Protein AF-A0A0D0I4Z1-F1 (afdb_monomer)

InterPro domains:
  IPR018541 FtsK gamma domain [PF09397] (26-85)
  IPR018541 FtsK gamma domain [SM00843] (23-88)
  IPR036388 Winged helix-like DNA-binding domain superfamily [G3DSA:1.10.10.10] (21-83)
  IPR036390 Winged helix DNA-binding domain superfamily [SSF46785] (23-88)
  IPR050206 FtsK/SpoIIIE/SftA cell division and DNA translocation [PTHR22683] (19-89)

Nearest PDB struct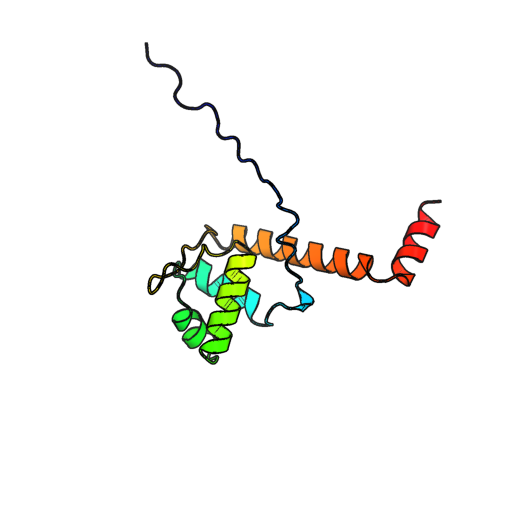ures (foldseek):
  2j5p-assembly1_A  TM=9.143E-01  e=1.350E-04  Escherichia coli
  2j5o-assembly1_A  TM=8.870E-01  e=2.039E-04  Pseudom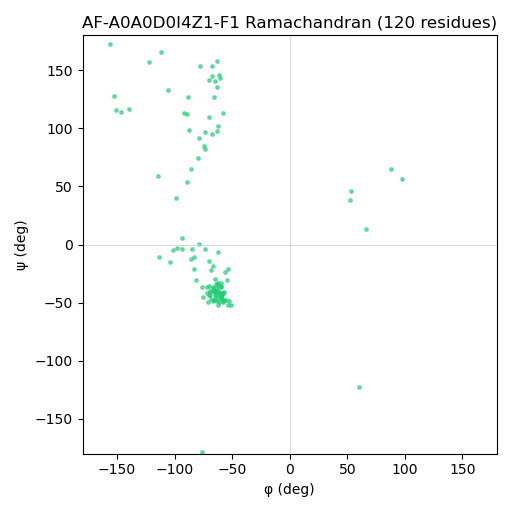onas aeruginosa
  2ve9-assembly1_B  TM=9.395E-01  e=5.557E-04  Pseudomonas aeruginosa
  1lnw-assembly4_G  TM=5.202E-01  e=5.862E-02  Pseudomonas aeruginosa
  6c28-assembly2_B  TM=5.162E-01  e=1.262E-01  Rhodopseudomonas palustris CGA009

Secondary structure (DSSP, 8-state):
----------------TT----GGGS-TTHHHHHHHHHHHT-B-HHHHHHHHT--HHHHHHHHHHHHHTTSB---BTTBPBPB---SHHHHHHHHHHHHHHHHHHHHTT-HHHHHHHHTTT-

Radius of gyration: 18.84 Å; Cα contacts (8 Å, |Δi|>4): 103; chains: 1; bounding box: 54×32×62 Å

Foldseek 3Di:
DDDDDDPDPPPPPPPPPVLLPQPVPADPCLLVLLQQCQVVQWQDLVSVCVVVVHDSVVSVVSSVSCCSLVQWDDDPDPGGTGGRQNHPVSSVVSVVVSVVSNVCVVCVVDPVSVVVVVVVVD

Mean predicted aligned error: 11.51 Å

Organism: NCBI:txid1602169

Sequence (122 aa):
MEKNQMKDMHVEMSLDSENVIDSSSLDPLFEEAARIIVTMRSGFASLIQRRLSIGYDRAVRLMDQLEKAGIVGEAQGCKPREVKIQDENCLENLLVALRRITKISNIMTNEEAYKDIKKHVE

pLDDT: mean 79.87, std 18.96, range [36.31, 98.0]

Structure (mmCIF, N/CA/C/O backbone):
data_AF-A0A0D0I4Z1-F1
#
_entry.id   AF-A0A0D0I4Z1-F1
#
loop_
_atom_site.group_PDB
_atom_site.id
_atom_site.type_symbol
_atom_site.label_atom_id
_atom_site.label_alt_id
_atom_site.label_comp_id
_atom_site.label_asym_id
_atom_site.label_entity_id
_atom_site.label_seq_id
_atom_site.pdbx_PDB_ins_code
_atom_site.Cartn_x
_atom_site.Cartn_y
_atom_site.Cartn_z
_atom_site.occupancy
_atom_site.B_iso_or_equiv
_atom_site.auth_seq_id
_atom_site.auth_comp_id
_atom_site.auth_asym_id
_atom_site.auth_atom_id
_atom_site.pdbx_PDB_model_num
ATOM 1 N N . MET A 1 1 ? -13.081 21.796 41.449 1.00 46.81 1 MET A N 1
ATOM 2 C CA . MET A 1 1 ? -14.254 21.339 40.675 1.00 46.81 1 MET A CA 1
ATOM 3 C C . MET A 1 1 ? -13.781 21.109 39.260 1.00 46.81 1 MET A C 1
ATOM 5 O O . MET A 1 1 ? -13.652 22.035 38.477 1.00 46.81 1 MET A O 1
ATOM 9 N N . GLU A 1 2 ? -13.389 19.873 39.021 1.00 57.34 2 GLU A N 1
ATOM 10 C CA . GLU A 1 2 ? -12.850 19.340 37.781 1.00 57.34 2 GLU A CA 1
ATOM 11 C C . GLU A 1 2 ? -14.030 18.854 36.942 1.00 57.34 2 GLU A C 1
ATOM 13 O O . GLU A 1 2 ? -14.697 17.923 37.384 1.00 57.34 2 GLU A O 1
ATOM 18 N N . LYS A 1 3 ? -14.334 19.495 35.801 1.00 48.88 3 LYS A N 1
ATOM 19 C CA . LYS A 1 3 ? -15.155 18.909 34.725 1.00 48.88 3 LYS A CA 1
ATOM 20 C C . LYS A 1 3 ? -14.806 19.509 33.357 1.00 48.88 3 LYS A C 1
ATOM 22 O O . LYS A 1 3 ? -14.907 20.717 33.165 1.00 48.88 3 LYS A O 1
ATOM 27 N N . ASN A 1 4 ? -14.534 18.591 32.428 1.00 43.47 4 ASN A N 1
ATOM 28 C CA . ASN A 1 4 ? -14.604 18.678 30.966 1.00 43.47 4 ASN A CA 1
ATOM 29 C C . ASN A 1 4 ? -13.390 19.176 30.167 1.00 43.47 4 ASN A C 1
ATOM 31 O O . ASN A 1 4 ? -13.466 20.124 29.392 1.00 43.47 4 ASN A O 1
ATOM 35 N N . GLN A 1 5 ? -12.321 18.379 30.233 1.00 55.09 5 GLN A N 1
ATOM 36 C CA . GLN A 1 5 ? -11.728 17.808 29.015 1.00 55.09 5 GLN A CA 1
ATOM 37 C C . GLN A 1 5 ? -12.767 16.906 28.310 1.00 55.09 5 GLN A C 1
ATOM 39 O O . GLN A 1 5 ? -13.528 16.237 29.002 1.00 55.09 5 GLN A O 1
ATOM 44 N N . MET A 1 6 ? -12.751 16.853 26.969 1.00 49.44 6 MET A N 1
ATOM 45 C CA . MET A 1 6 ? -13.575 16.001 26.071 1.00 49.44 6 MET A CA 1
ATOM 46 C C . MET A 1 6 ? -14.844 16.633 25.449 1.00 49.44 6 MET A C 1
ATOM 48 O O . MET A 1 6 ? -15.948 16.106 25.545 1.00 49.44 6 MET A O 1
ATOM 52 N N . LYS A 1 7 ? -14.663 17.743 24.736 1.00 48.22 7 LYS A N 1
ATOM 53 C CA . LYS A 1 7 ? -15.442 18.191 23.562 1.00 48.22 7 LYS A CA 1
ATOM 54 C C . LYS A 1 7 ? -14.362 18.754 22.631 1.00 48.22 7 LYS A C 1
ATOM 56 O O . LYS A 1 7 ? -13.589 19.579 23.091 1.00 48.22 7 LYS A O 1
ATOM 61 N N . ASP A 1 8 ? -14.068 18.256 21.441 1.00 39.66 8 ASP A N 1
ATOM 62 C CA . ASP A 1 8 ? -14.908 17.655 20.425 1.00 39.66 8 ASP A CA 1
ATOM 63 C C . ASP A 1 8 ? -14.062 16.640 19.648 1.00 39.66 8 ASP A C 1
ATOM 65 O O . ASP A 1 8 ? -13.093 16.998 18.983 1.00 39.66 8 ASP A O 1
ATOM 69 N N . MET A 1 9 ? -14.413 15.357 19.723 1.00 39.31 9 MET A N 1
ATOM 70 C CA . MET A 1 9 ? -13.886 14.361 18.790 1.00 39.31 9 MET A CA 1
ATOM 71 C C . MET A 1 9 ? -14.782 14.382 17.546 1.00 39.31 9 MET A C 1
ATOM 73 O O . MET A 1 9 ? -15.532 13.447 17.280 1.00 39.31 9 MET A O 1
ATOM 77 N N . HIS A 1 10 ? -14.778 15.512 16.836 1.00 39.41 10 HIS A N 1
ATOM 78 C CA . HIS A 1 10 ? -15.397 15.615 15.521 1.00 39.41 10 HIS A CA 1
ATOM 79 C C . HIS A 1 10 ? -14.414 14.979 14.537 1.00 39.41 10 HIS A C 1
ATOM 81 O O . HIS A 1 10 ? -13.479 15.619 14.065 1.00 39.41 10 HIS A O 1
ATOM 87 N N . VAL A 1 11 ? -14.566 13.677 14.294 1.00 41.44 11 VAL A N 1
ATOM 88 C CA . VAL A 1 11 ? -13.918 13.039 13.148 1.00 41.44 11 VAL A CA 1
ATOM 89 C C . VAL A 1 11 ? -14.715 13.493 11.931 1.00 41.44 11 VAL A C 1
ATOM 91 O O . VAL A 1 11 ? -15.676 12.840 11.529 1.00 41.44 11 VAL A O 1
ATOM 94 N N . GLU A 1 12 ? -14.376 14.667 11.396 1.00 36.31 12 GLU A N 1
ATOM 95 C CA . GLU A 1 12 ? -14.763 15.016 10.034 1.00 36.31 12 GLU A CA 1
ATOM 96 C C . GLU A 1 12 ? -14.079 14.006 9.119 1.00 36.31 12 GLU A C 1
ATOM 98 O O . GLU A 1 12 ? -12.895 14.098 8.810 1.00 36.31 12 GLU A O 1
ATOM 103 N N . MET A 1 13 ? -14.825 12.977 8.728 1.00 45.09 13 MET A N 1
ATOM 104 C CA . MET A 1 13 ? -14.456 12.166 7.583 1.00 45.09 13 MET A CA 1
ATOM 105 C C . MET A 1 13 ? -14.893 12.942 6.343 1.00 45.09 13 MET A C 1
ATOM 107 O O . MET A 1 13 ? -15.916 12.640 5.728 1.00 45.09 13 MET A O 1
ATOM 111 N N . SER A 1 14 ? -14.144 13.998 6.026 1.00 41.28 14 SER A N 1
ATOM 112 C CA . SER A 1 14 ? -14.161 14.631 4.716 1.00 41.28 14 SER A CA 1
ATOM 113 C C . SER A 1 14 ? -13.690 13.584 3.710 1.00 41.28 14 SER A C 1
ATOM 115 O O . SER A 1 14 ? -12.517 13.231 3.620 1.00 41.28 14 SER A O 1
ATOM 117 N N . LEU A 1 15 ? -14.648 13.004 2.989 1.00 43.84 15 LEU A N 1
ATOM 118 C CA . LEU A 1 15 ? -14.366 12.227 1.791 1.00 43.84 15 LEU A CA 1
ATOM 119 C C . LEU A 1 15 ? -13.999 13.228 0.696 1.00 43.84 15 LEU A C 1
ATOM 121 O O . LEU A 1 15 ? -14.848 13.636 -0.095 1.00 43.84 15 LEU A O 1
ATOM 125 N N . ASP A 1 16 ? -12.741 13.665 0.703 1.00 47.66 16 ASP A N 1
ATOM 126 C CA . ASP A 1 16 ? -12.190 14.515 -0.343 1.00 47.66 16 ASP A CA 1
ATOM 127 C C . ASP A 1 16 ? -12.329 13.783 -1.682 1.00 47.66 16 ASP A C 1
ATOM 129 O O . ASP A 1 16 ? -11.723 12.735 -1.924 1.00 47.66 16 ASP A O 1
ATOM 133 N N . SER A 1 17 ? -13.172 14.338 -2.554 1.00 50.78 17 SER A N 1
ATOM 134 C CA . SER A 1 17 ? -13.559 13.757 -3.844 1.00 50.78 17 SER A CA 1
ATOM 135 C C . SER A 1 17 ? -12.377 13.591 -4.821 1.00 50.78 17 SER A C 1
ATOM 137 O O . SER A 1 17 ? -12.530 12.966 -5.865 1.00 50.78 17 SER A O 1
ATOM 139 N N . GLU A 1 18 ? -11.185 14.092 -4.479 1.00 49.34 18 GLU A N 1
ATOM 140 C CA . GLU A 1 18 ? -9.969 13.990 -5.296 1.00 49.34 18 GLU A CA 1
ATOM 141 C C . GLU A 1 18 ? -9.162 12.693 -5.091 1.00 49.34 18 GLU A C 1
ATOM 143 O O . GLU A 1 18 ? -8.319 12.372 -5.925 1.00 49.34 18 GLU A O 1
ATOM 148 N N . ASN A 1 19 ? -9.439 11.890 -4.055 1.00 52.75 19 ASN A N 1
ATOM 149 C CA . ASN A 1 19 ? -8.758 10.603 -3.829 1.00 52.75 19 ASN A CA 1
ATOM 150 C C . ASN A 1 19 ? -9.577 9.399 -4.323 1.00 52.75 19 ASN A C 1
ATOM 152 O O . ASN A 1 19 ? -9.624 8.345 -3.684 1.00 52.75 19 ASN A O 1
ATOM 156 N N . VAL A 1 20 ? -10.238 9.525 -5.478 1.00 55.56 20 VAL A N 1
ATOM 157 C CA . VAL A 1 20 ? -10.833 8.358 -6.142 1.00 55.56 20 VAL A CA 1
ATOM 158 C C . VAL A 1 20 ? -9.701 7.542 -6.753 1.00 55.56 20 VAL A C 1
ATOM 160 O O . VAL A 1 20 ? -9.192 7.832 -7.834 1.00 55.56 20 VAL A O 1
ATOM 163 N N . ILE A 1 21 ? -9.274 6.515 -6.028 1.00 63.38 21 ILE A N 1
ATOM 164 C CA . ILE A 1 21 ? -8.288 5.559 -6.519 1.00 63.38 21 ILE A CA 1
ATOM 165 C C . ILE A 1 21 ? -8.961 4.744 -7.605 1.00 63.38 21 ILE A C 1
ATOM 167 O O . ILE A 1 21 ? -9.820 3.902 -7.330 1.00 63.38 21 ILE A O 1
ATOM 171 N N . ASP A 1 22 ? -8.544 4.975 -8.843 1.00 65.81 22 ASP A N 1
ATOM 172 C CA . ASP A 1 22 ? -8.894 4.081 -9.925 1.00 65.81 22 ASP A CA 1
ATOM 173 C C . ASP A 1 22 ? -8.189 2.743 -9.702 1.00 65.81 22 ASP A C 1
ATOM 175 O O . ASP A 1 22 ? -7.028 2.527 -10.050 1.00 65.81 22 ASP A O 1
ATOM 179 N N . SER A 1 23 ? -8.920 1.827 -9.091 1.00 63.44 23 SER A N 1
ATOM 180 C CA . SER A 1 23 ? -8.520 0.438 -8.888 1.00 63.44 23 SER A CA 1
ATOM 181 C C . SER A 1 23 ? -8.088 -0.314 -10.151 1.00 63.44 23 SER A C 1
ATOM 183 O O . SER A 1 23 ? -7.375 -1.304 -10.021 1.00 63.44 23 SER A O 1
ATOM 185 N N . SER A 1 24 ? -8.478 0.130 -11.356 1.00 64.31 24 SER A N 1
ATOM 186 C CA . SER A 1 24 ? -7.987 -0.469 -12.604 1.00 64.31 24 SER A CA 1
ATOM 187 C C . SER A 1 24 ? -6.494 -0.188 -12.822 1.00 64.31 24 SER A C 1
ATOM 189 O O . SER A 1 24 ? -5.808 -0.951 -13.500 1.00 64.31 24 SER A O 1
ATOM 191 N N . SER A 1 25 ? -5.973 0.861 -12.177 1.00 79.25 25 SER A N 1
ATOM 192 C CA . SER A 1 25 ? -4.562 1.256 -12.199 1.00 79.25 25 SER A CA 1
ATOM 193 C C . SER A 1 25 ? -3.733 0.681 -11.043 1.00 79.25 25 SER A C 1
ATOM 195 O O . SER A 1 25 ? -2.518 0.899 -10.986 1.00 79.25 25 SER A O 1
ATOM 197 N N . LEU A 1 26 ? -4.364 -0.039 -10.106 1.00 88.62 26 LEU A N 1
ATOM 198 C CA . LEU A 1 26 ? -3.654 -0.630 -8.976 1.00 88.62 26 LEU A CA 1
ATOM 199 C C . LEU A 1 26 ? -2.771 -1.787 -9.431 1.00 88.62 26 LEU A C 1
ATOM 201 O O . LEU A 1 26 ? -3.127 -2.585 -10.298 1.00 88.62 26 LEU A O 1
ATOM 205 N N . ASP A 1 27 ? -1.591 -1.879 -8.825 1.00 94.31 27 ASP A N 1
ATOM 206 C CA . ASP A 1 27 ? -0.693 -2.994 -9.082 1.00 94.31 27 ASP A CA 1
ATOM 207 C C . ASP A 1 27 ? -1.347 -4.304 -8.590 1.00 94.31 27 ASP A C 1
ATOM 209 O O . ASP A 1 27 ? -1.946 -4.318 -7.513 1.00 94.31 27 ASP A O 1
ATOM 213 N N . PRO A 1 28 ? -1.213 -5.434 -9.310 1.00 93.94 28 PRO A N 1
ATOM 214 C CA . PRO A 1 28 ? -1.777 -6.716 -8.878 1.00 93.94 28 PRO A CA 1
ATOM 215 C C . PRO A 1 28 ? -1.329 -7.175 -7.483 1.00 93.94 28 PRO A C 1
ATOM 217 O O . PRO A 1 28 ? -2.014 -7.965 -6.840 1.00 93.94 28 PRO A O 1
ATOM 220 N N . LEU A 1 29 ? -0.171 -6.701 -7.014 1.00 96.56 29 LEU A N 1
ATOM 221 C CA . LEU A 1 29 ? 0.370 -7.008 -5.692 1.00 96.56 29 LEU A CA 1
ATOM 222 C C . LEU A 1 29 ? -0.012 -5.977 -4.623 1.00 96.56 29 LEU A C 1
ATOM 224 O O . LEU A 1 29 ? 0.476 -6.069 -3.498 1.00 96.56 29 LEU A O 1
ATOM 228 N N . PHE A 1 30 ? -0.860 -5.002 -4.949 1.00 95.94 30 PHE A N 1
ATOM 229 C CA . PHE A 1 30 ? -1.257 -3.920 -4.052 1.00 95.94 30 PHE A CA 1
ATOM 230 C C . PHE A 1 30 ? -1.791 -4.431 -2.712 1.00 95.94 30 PHE A C 1
ATOM 232 O O . PHE A 1 30 ? -1.301 -4.030 -1.657 1.00 95.94 30 PHE A O 1
ATOM 239 N N . GLU A 1 31 ? -2.756 -5.352 -2.742 1.00 95.50 31 GLU A N 1
ATOM 240 C CA . GLU A 1 31 ? -3.362 -5.873 -1.514 1.00 95.50 31 GLU A CA 1
ATOM 241 C C . GLU A 1 31 ? -2.353 -6.645 -0.663 1.00 95.50 31 GLU A C 1
ATOM 243 O O . GLU A 1 31 ? -2.336 -6.520 0.560 1.00 95.50 31 GLU A O 1
ATOM 248 N N . GLU A 1 32 ? -1.482 -7.419 -1.306 1.00 96.94 32 GLU A N 1
ATOM 249 C CA . GLU A 1 32 ? -0.469 -8.196 -0.600 1.00 96.94 32 GLU A CA 1
ATOM 250 C C . GLU A 1 32 ? 0.599 -7.288 0.018 1.00 96.94 32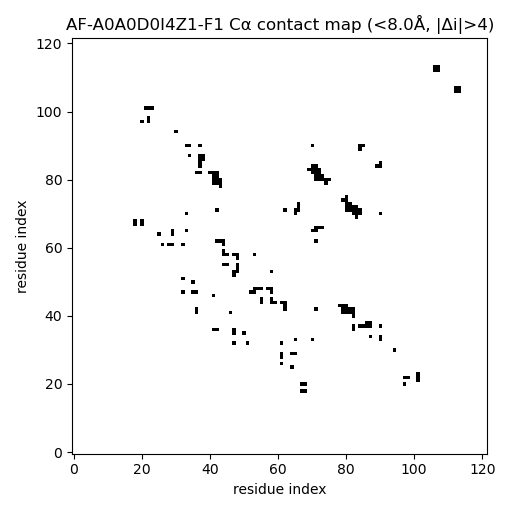 GLU A C 1
ATOM 252 O O . GLU A 1 32 ? 0.992 -7.467 1.171 1.00 96.94 32 GLU A O 1
ATOM 257 N N . ALA A 1 33 ? 1.014 -6.247 -0.708 1.00 97.19 33 ALA A N 1
ATOM 258 C CA . ALA A 1 33 ? 1.884 -5.209 -0.177 1.00 97.19 33 ALA A CA 1
ATOM 259 C C . ALA A 1 33 ? 1.239 -4.508 1.028 1.00 97.19 33 ALA A C 1
ATOM 261 O O . ALA A 1 33 ? 1.908 -4.322 2.044 1.00 97.19 33 ALA A O 1
ATOM 262 N N . ALA A 1 34 ? -0.054 -4.177 0.953 1.00 96.62 34 ALA A N 1
ATOM 263 C CA . ALA A 1 34 ? -0.786 -3.575 2.062 1.00 96.62 34 ALA A CA 1
ATOM 264 C C .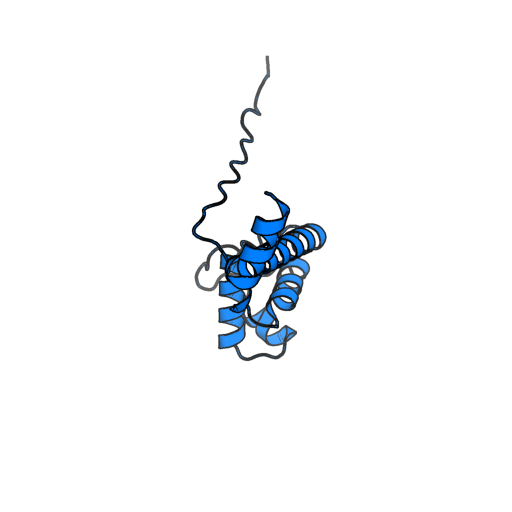 ALA A 1 34 ? -0.759 -4.464 3.312 1.00 96.62 34 ALA A C 1
ATOM 266 O O . ALA A 1 34 ? -0.404 -3.986 4.390 1.00 96.62 34 ALA A O 1
ATOM 267 N N . ARG A 1 35 ? -1.056 -5.763 3.161 1.00 96.88 35 ARG A N 1
ATOM 268 C CA . ARG A 1 35 ? -1.000 -6.732 4.269 1.00 96.88 35 ARG A CA 1
ATOM 269 C C . ARG A 1 35 ? 0.388 -6.771 4.894 1.00 96.88 35 ARG A C 1
ATOM 271 O O . ARG A 1 35 ? 0.514 -6.595 6.099 1.00 96.88 35 ARG A O 1
ATOM 278 N N . ILE A 1 36 ? 1.439 -6.894 4.081 1.00 96.88 36 ILE A N 1
ATOM 279 C CA . ILE A 1 36 ? 2.825 -6.905 4.571 1.00 96.88 36 ILE A CA 1
ATOM 280 C C . ILE A 1 36 ? 3.130 -5.655 5.400 1.00 96.88 36 ILE A C 1
ATOM 282 O O . ILE A 1 36 ? 3.692 -5.775 6.487 1.00 96.88 36 ILE A O 1
ATOM 286 N N . ILE A 1 37 ? 2.775 -4.465 4.911 1.00 96.88 37 ILE A N 1
ATOM 287 C CA . ILE A 1 37 ? 3.058 -3.199 5.598 1.00 96.88 37 ILE A CA 1
ATOM 288 C C . ILE A 1 37 ? 2.310 -3.101 6.934 1.00 96.88 37 ILE A C 1
ATOM 290 O O . ILE A 1 37 ? 2.912 -2.707 7.937 1.00 96.88 37 ILE A O 1
ATOM 294 N N . VAL A 1 38 ? 1.033 -3.493 6.965 1.00 96.19 38 VAL A N 1
ATOM 295 C CA . VAL A 1 38 ? 0.195 -3.452 8.173 1.00 96.19 38 VAL A CA 1
ATOM 296 C C . VAL A 1 38 ? 0.658 -4.473 9.209 1.00 96.19 38 VAL A C 1
ATOM 298 O O . VAL A 1 38 ? 0.870 -4.112 10.369 1.00 96.19 38 VAL A O 1
ATOM 301 N N . THR A 1 39 ? 0.911 -5.719 8.804 1.00 95.38 39 THR A N 1
ATOM 302 C CA . THR A 1 39 ? 1.381 -6.777 9.710 1.00 95.38 39 THR A CA 1
ATOM 303 C C . THR A 1 39 ? 2.781 -6.466 10.253 1.00 95.38 39 THR A C 1
ATOM 305 O O . THR A 1 39 ? 3.046 -6.653 11.439 1.00 95.38 39 THR A O 1
ATOM 308 N N . MET A 1 40 ? 3.686 -5.941 9.419 1.00 94.31 40 MET A N 1
ATOM 309 C CA . MET A 1 40 ? 5.069 -5.634 9.817 1.00 94.31 40 MET A CA 1
ATOM 310 C C . MET A 1 40 ? 5.240 -4.280 10.517 1.00 94.31 40 MET A C 1
ATOM 312 O O . MET A 1 40 ? 6.328 -4.010 11.028 1.00 94.31 40 MET A O 1
ATOM 316 N N . ARG A 1 41 ? 4.216 -3.414 10.509 1.00 93.88 41 ARG A N 1
ATOM 317 C CA . ARG A 1 41 ? 4.251 -2.047 11.069 1.00 93.88 41 ARG A CA 1
ATOM 318 C C . ARG A 1 41 ? 5.417 -1.202 10.557 1.00 93.88 41 ARG A C 1
ATOM 320 O O . ARG A 1 41 ? 6.032 -0.447 11.308 1.00 93.88 41 ARG A O 1
ATOM 327 N N . SER A 1 42 ? 5.758 -1.343 9.279 1.00 92.81 42 SER A N 1
ATOM 328 C CA . SER A 1 42 ? 6.953 -0.703 8.731 1.00 92.81 42 SER A CA 1
ATOM 329 C C . SER A 1 42 ? 6.772 -0.280 7.281 1.00 92.81 42 SER A C 1
ATOM 331 O O . SER A 1 42 ? 6.651 -1.116 6.392 1.00 92.81 42 SER A O 1
ATOM 333 N N . GLY A 1 43 ? 6.792 1.032 7.039 1.00 91.75 43 GLY A N 1
ATOM 334 C CA . GLY A 1 43 ? 6.561 1.638 5.733 1.00 91.75 43 GLY A CA 1
ATOM 335 C C . GLY A 1 43 ? 7.809 1.818 4.864 1.00 91.75 43 GLY A C 1
ATOM 336 O O . GLY A 1 43 ? 8.081 2.938 4.437 1.00 91.75 43 GLY A O 1
ATOM 337 N N . PHE A 1 44 ? 8.592 0.765 4.612 1.00 95.31 44 PHE A N 1
ATOM 338 C CA . PHE A 1 44 ? 9.748 0.843 3.701 1.00 95.31 44 PHE A CA 1
ATOM 339 C C . PHE A 1 44 ? 9.472 0.164 2.355 1.00 95.31 44 PHE A C 1
ATOM 341 O O . PHE A 1 44 ? 9.101 -1.008 2.314 1.00 95.31 44 PHE A O 1
ATOM 348 N N . ALA A 1 45 ? 9.799 0.827 1.242 1.00 95.12 45 ALA A N 1
ATOM 349 C CA . ALA A 1 45 ? 9.727 0.207 -0.087 1.00 95.12 45 ALA A CA 1
ATOM 350 C C . ALA A 1 45 ? 10.635 -1.039 -0.199 1.00 95.12 45 ALA A C 1
ATOM 352 O O . ALA A 1 45 ? 10.249 -2.056 -0.771 1.00 95.12 45 ALA A O 1
ATOM 353 N N . SER A 1 46 ? 11.814 -1.025 0.433 1.00 95.94 46 SER A N 1
ATOM 354 C CA . SER A 1 46 ? 12.728 -2.180 0.465 1.00 95.94 46 SER A CA 1
ATOM 355 C C . SER A 1 46 ? 12.183 -3.384 1.251 1.00 95.94 46 SER A C 1
ATOM 357 O O . SER A 1 46 ? 12.665 -4.508 1.079 1.00 95.94 46 SER A O 1
ATOM 359 N N . LEU A 1 47 ? 11.184 -3.192 2.123 1.00 96.06 47 LEU A N 1
ATOM 360 C CA . LEU A 1 47 ? 10.468 -4.299 2.760 1.00 96.06 47 LEU A CA 1
ATOM 361 C C . LEU A 1 47 ? 9.583 -5.013 1.735 1.00 96.06 47 LEU A C 1
ATOM 363 O O . LEU A 1 47 ? 9.689 -6.231 1.598 1.00 96.06 47 LEU A O 1
ATOM 367 N N . ILE A 1 48 ? 8.785 -4.253 0.980 1.00 97.44 48 ILE A N 1
ATOM 368 C CA . ILE A 1 48 ? 7.927 -4.767 -0.098 1.00 97.44 48 ILE A CA 1
ATOM 369 C C . ILE A 1 48 ? 8.784 -5.478 -1.149 1.00 97.44 48 ILE A C 1
ATOM 371 O O . ILE A 1 48 ? 8.496 -6.618 -1.506 1.00 97.44 48 ILE A O 1
ATOM 375 N N . GLN A 1 49 ? 9.884 -4.848 -1.576 1.00 97.81 49 GLN A N 1
ATOM 376 C CA . GLN A 1 49 ? 10.825 -5.406 -2.549 1.00 97.81 49 GLN A CA 1
ATOM 377 C C . GLN A 1 49 ? 11.270 -6.825 -2.169 1.00 97.81 49 GLN A C 1
ATOM 379 O O . GLN A 1 49 ? 11.169 -7.748 -2.974 1.00 97.81 49 GLN A O 1
ATOM 384 N N . ARG A 1 50 ? 11.741 -7.002 -0.927 1.00 97.62 50 ARG A N 1
ATOM 385 C CA . ARG A 1 50 ? 12.259 -8.285 -0.432 1.00 97.62 50 ARG A CA 1
ATOM 386 C C . ARG A 1 50 ? 11.157 -9.314 -0.213 1.00 97.62 50 ARG A C 1
ATOM 388 O O . ARG A 1 50 ? 11.349 -10.476 -0.542 1.00 97.62 50 ARG A O 1
ATOM 395 N N . ARG A 1 51 ? 10.018 -8.906 0.351 1.00 97.38 51 ARG A N 1
ATOM 396 C CA . ARG A 1 51 ? 8.918 -9.827 0.676 1.00 97.38 51 ARG A CA 1
ATOM 397 C C . ARG A 1 51 ? 8.189 -10.333 -0.563 1.00 97.38 51 ARG A C 1
ATOM 399 O O . ARG A 1 51 ? 7.823 -11.499 -0.597 1.00 97.38 51 ARG A O 1
ATOM 406 N N . LEU A 1 52 ? 8.028 -9.483 -1.573 1.00 97.00 52 LEU A N 1
ATOM 407 C CA . LEU A 1 52 ? 7.333 -9.829 -2.813 1.00 97.00 52 LEU A CA 1
ATOM 408 C C . LEU A 1 52 ? 8.275 -10.234 -3.947 1.00 97.00 52 LEU A C 1
ATOM 410 O O . LEU A 1 52 ? 7.804 -10.609 -5.016 1.00 97.00 52 LEU A O 1
ATOM 414 N N . SER A 1 53 ? 9.592 -10.170 -3.727 1.00 97.50 53 SER A N 1
ATOM 415 C CA . SER A 1 53 ? 10.608 -10.498 -4.735 1.00 97.50 53 SER A CA 1
ATOM 416 C C . SER A 1 53 ? 10.404 -9.729 -6.049 1.00 97.50 53 SER A C 1
ATOM 418 O O . SER A 1 53 ? 10.460 -10.285 -7.144 1.00 97.50 53 SER A O 1
ATOM 420 N N . ILE A 1 54 ? 10.159 -8.421 -5.929 1.00 97.75 54 ILE A N 1
ATOM 421 C CA . ILE A 1 54 ? 9.955 -7.495 -7.053 1.00 97.75 54 ILE A CA 1
ATOM 422 C C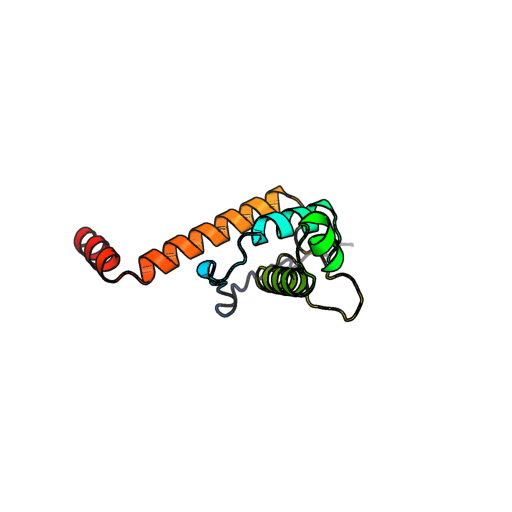 . ILE A 1 54 ? 11.108 -6.492 -7.170 1.00 97.75 54 ILE A C 1
ATOM 424 O O . ILE A 1 54 ? 11.901 -6.327 -6.248 1.00 97.75 54 ILE A O 1
ATOM 428 N N . GLY A 1 55 ? 11.197 -5.789 -8.301 1.00 98.00 55 GLY A N 1
ATOM 429 C CA . GLY A 1 55 ? 12.144 -4.682 -8.479 1.00 98.00 55 GLY A CA 1
ATOM 430 C C . GLY A 1 55 ? 11.820 -3.468 -7.596 1.00 98.00 55 GLY A C 1
ATOM 431 O O . GLY A 1 55 ? 10.659 -3.236 -7.249 1.00 98.00 55 GLY A O 1
ATOM 432 N N . TYR A 1 56 ? 12.843 -2.672 -7.261 1.00 97.00 56 TYR A N 1
ATOM 433 C CA . TYR A 1 56 ? 12.711 -1.517 -6.361 1.00 97.00 56 TYR A CA 1
ATOM 434 C C . TYR A 1 56 ? 11.713 -0.470 -6.878 1.00 97.00 56 TYR A C 1
ATOM 436 O O . TYR A 1 56 ? 10.827 -0.067 -6.132 1.00 97.00 56 TYR A O 1
ATOM 444 N N . ASP A 1 57 ? 11.761 -0.116 -8.165 1.00 97.12 57 ASP A N 1
ATOM 445 C CA . ASP A 1 57 ? 10.843 0.876 -8.748 1.00 97.12 57 ASP A CA 1
ATOM 446 C C . ASP A 1 57 ? 9.373 0.461 -8.622 1.00 97.12 57 ASP A C 1
ATOM 448 O O . ASP A 1 57 ? 8.494 1.289 -8.391 1.00 97.12 57 ASP A O 1
ATOM 452 N N . ARG A 1 58 ? 9.090 -0.843 -8.745 1.00 97.44 58 ARG A N 1
ATOM 453 C CA . ARG A 1 58 ? 7.738 -1.376 -8.545 1.00 97.44 58 ARG A CA 1
ATOM 454 C C . ARG A 1 58 ? 7.325 -1.291 -7.078 1.00 97.44 58 ARG A C 1
ATOM 456 O O . ARG A 1 58 ? 6.187 -0.937 -6.797 1.00 97.44 58 ARG A O 1
ATOM 463 N N . ALA A 1 59 ? 8.242 -1.572 -6.154 1.00 97.44 59 ALA A N 1
ATOM 464 C CA . ALA A 1 59 ? 7.992 -1.424 -4.724 1.00 97.44 59 ALA A CA 1
ATOM 465 C C . ALA A 1 59 ? 7.732 0.040 -4.322 1.00 97.44 59 ALA A C 1
ATOM 467 O O . ALA A 1 59 ? 6.864 0.289 -3.490 1.00 97.44 59 ALA A O 1
ATOM 468 N N . VAL A 1 60 ? 8.429 1.003 -4.935 1.00 95.88 60 VAL A N 1
ATOM 469 C CA . VAL A 1 60 ? 8.164 2.441 -4.753 1.00 95.88 60 VAL A CA 1
ATOM 470 C C . VAL A 1 60 ? 6.769 2.800 -5.262 1.00 95.88 60 VAL A C 1
ATOM 472 O O . VAL A 1 60 ? 5.988 3.366 -4.505 1.00 95.88 60 VAL A O 1
ATOM 475 N N . ARG A 1 61 ? 6.402 2.377 -6.482 1.00 95.69 61 ARG A N 1
ATOM 476 C CA . ARG A 1 61 ? 5.047 2.608 -7.018 1.00 95.69 61 ARG A CA 1
ATOM 477 C C . ARG A 1 61 ? 3.952 2.007 -6.140 1.00 95.69 61 ARG A C 1
ATOM 479 O O . ARG A 1 61 ? 2.929 2.646 -5.926 1.00 95.69 61 ARG A O 1
ATOM 486 N N . LEU A 1 62 ? 4.163 0.796 -5.624 1.00 96.88 62 LEU A N 1
ATOM 487 C CA . LEU A 1 62 ? 3.256 0.177 -4.655 1.00 96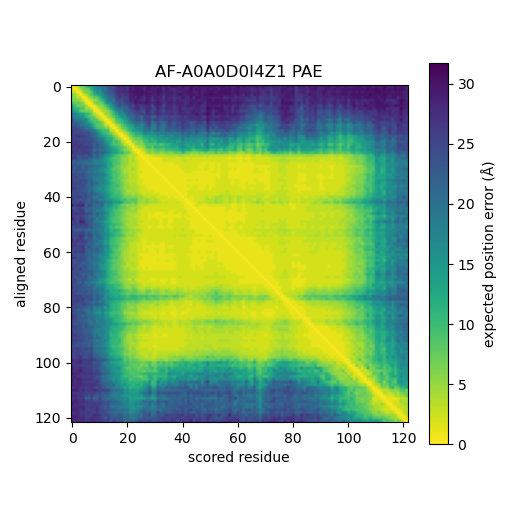.88 62 LEU A CA 1
ATOM 488 C C . LEU A 1 62 ? 3.121 1.044 -3.401 1.00 96.88 62 LEU A C 1
ATOM 490 O O . LEU A 1 62 ? 2.011 1.269 -2.938 1.00 96.88 62 LEU A O 1
ATOM 494 N N . MET A 1 63 ? 4.226 1.580 -2.882 1.00 95.94 63 MET A N 1
ATOM 495 C CA . MET A 1 63 ? 4.203 2.469 -1.722 1.00 95.94 63 MET A CA 1
ATOM 496 C C . MET A 1 63 ? 3.398 3.752 -1.975 1.00 95.94 63 MET A C 1
ATOM 498 O O . MET A 1 63 ? 2.622 4.163 -1.114 1.00 95.94 63 MET A O 1
ATOM 502 N N . ASP A 1 64 ? 3.532 4.341 -3.163 1.00 94.44 64 ASP A N 1
ATOM 503 C CA . ASP A 1 64 ? 2.765 5.523 -3.572 1.00 94.44 64 ASP A CA 1
ATOM 504 C C . ASP A 1 64 ? 1.269 5.206 -3.724 1.00 94.44 64 ASP A C 1
ATOM 506 O O . ASP A 1 64 ? 0.411 6.008 -3.362 1.00 94.44 64 ASP A O 1
ATOM 510 N N . GLN A 1 65 ? 0.923 4.013 -4.221 1.00 94.56 65 GLN A N 1
ATOM 511 C CA . GLN A 1 65 ? -0.469 3.557 -4.257 1.00 94.56 65 GLN A CA 1
ATOM 512 C C . GLN A 1 65 ? -1.035 3.369 -2.844 1.00 94.56 65 GLN A C 1
ATOM 514 O O . GLN A 1 65 ? -2.178 3.746 -2.591 1.00 94.56 65 GLN A O 1
ATOM 519 N N . LEU A 1 66 ? -0.249 2.818 -1.911 1.00 95.06 66 LEU A N 1
ATOM 520 C CA . LEU A 1 66 ? -0.663 2.661 -0.512 1.00 95.06 66 LEU A CA 1
ATOM 521 C C . LEU A 1 66 ? -0.880 4.017 0.174 1.00 95.06 66 LEU A C 1
ATOM 523 O O . LEU A 1 66 ? -1.754 4.134 1.032 1.00 95.06 66 LEU A O 1
ATOM 527 N N . GLU A 1 67 ? -0.102 5.037 -0.192 1.00 94.25 67 GLU A N 1
ATOM 528 C CA . GLU A 1 67 ? -0.270 6.408 0.303 1.00 94.25 67 GLU A CA 1
ATOM 529 C C . GLU A 1 67 ? -1.580 7.014 -0.194 1.00 94.25 67 GLU A C 1
ATOM 531 O O . GLU A 1 67 ? -2.374 7.493 0.611 1.00 94.25 67 GLU A O 1
ATOM 536 N N . LYS A 1 68 ? -1.857 6.901 -1.499 1.00 91.12 68 LYS A N 1
ATOM 537 C CA . LYS A 1 68 ? -3.133 7.339 -2.089 1.00 91.12 68 LYS A CA 1
ATOM 538 C C . LYS A 1 68 ? -4.333 6.615 -1.479 1.00 91.12 68 LYS A C 1
ATOM 540 O O . LYS A 1 68 ? -5.392 7.206 -1.320 1.00 91.12 68 LYS A O 1
ATOM 545 N N . ALA A 1 69 ? -4.153 5.351 -1.092 1.00 90.12 69 ALA A N 1
ATOM 546 C CA . ALA A 1 69 ? -5.138 4.554 -0.359 1.00 90.12 69 ALA A CA 1
ATOM 547 C C . ALA A 1 69 ? -5.317 4.931 1.108 1.00 90.12 69 ALA A C 1
ATOM 549 O O . ALA A 1 69 ? -6.161 4.342 1.780 1.00 90.12 69 ALA A O 1
ATOM 550 N N . GLY A 1 70 ? -4.529 5.873 1.626 1.00 91.56 70 GLY A N 1
ATOM 551 C CA . GLY A 1 70 ? -4.550 6.239 3.036 1.00 91.56 70 GLY A CA 1
ATOM 552 C C . GLY A 1 70 ? -4.058 5.123 3.960 1.00 91.56 70 GLY A C 1
ATOM 553 O O . GLY A 1 70 ? -4.239 5.217 5.171 1.00 91.56 70 GLY A O 1
ATOM 554 N N . ILE A 1 71 ? -3.428 4.073 3.419 1.00 94.12 71 ILE A N 1
ATOM 555 C CA . ILE A 1 71 ? -2.883 2.954 4.200 1.00 94.12 71 ILE A CA 1
ATOM 556 C C . ILE A 1 71 ? -1.583 3.380 4.884 1.00 94.12 71 ILE A C 1
ATOM 558 O O . ILE A 1 71 ? -1.305 2.995 6.024 1.00 94.12 71 ILE A O 1
ATOM 562 N N . VAL A 1 72 ? -0.799 4.208 4.194 1.00 96.12 72 VAL A N 1
ATOM 563 C CA . VAL A 1 72 ? 0.419 4.828 4.718 1.00 96.12 72 VAL A CA 1
ATOM 564 C C . VAL A 1 72 ? 0.334 6.351 4.642 1.00 96.12 72 VAL A C 1
ATOM 566 O O . VAL A 1 72 ? -0.441 6.911 3.870 1.00 96.12 72 VAL A O 1
ATOM 569 N N . GLY A 1 73 ? 1.109 7.027 5.484 1.00 94.19 73 GLY A N 1
ATOM 570 C CA . GLY A 1 73 ? 1.319 8.468 5.420 1.00 94.19 73 GLY A CA 1
ATOM 571 C C . GLY A 1 73 ? 2.270 8.881 4.300 1.00 94.19 73 GLY A C 1
ATOM 572 O O . GLY A 1 73 ? 2.788 8.049 3.553 1.00 94.19 73 GLY A O 1
ATOM 573 N N . GLU A 1 74 ? 2.511 10.184 4.224 1.00 93.06 74 GLU A N 1
ATOM 574 C CA . GLU A 1 74 ? 3.377 10.801 3.222 1.00 93.06 74 GLU A CA 1
ATOM 575 C C . GLU A 1 74 ? 4.834 10.331 3.334 1.00 93.06 74 GLU A C 1
ATOM 577 O O . GLU A 1 74 ? 5.307 9.885 4.387 1.00 93.06 74 GLU A O 1
ATOM 582 N N . ALA A 1 75 ? 5.582 10.468 2.241 1.00 90.44 75 ALA A N 1
ATOM 583 C CA . ALA A 1 75 ? 7.015 10.212 2.242 1.00 90.44 75 ALA A CA 1
ATOM 584 C C . ALA A 1 75 ? 7.771 11.230 3.118 1.00 90.44 75 ALA A C 1
ATOM 586 O O . ALA A 1 75 ? 7.688 12.435 2.911 1.00 90.44 75 ALA A O 1
ATOM 587 N N . GLN A 1 76 ? 8.581 10.739 4.060 1.00 88.88 76 GLN A N 1
ATOM 588 C CA . GLN A 1 76 ? 9.378 11.567 4.976 1.00 88.88 76 GLN A CA 1
ATOM 589 C C . GLN A 1 76 ? 10.882 11.370 4.720 1.00 88.88 76 GLN A C 1
ATOM 591 O O . GLN A 1 76 ? 11.643 10.913 5.580 1.00 88.88 76 GLN A O 1
ATOM 596 N N . GLY A 1 77 ? 11.318 11.668 3.492 1.00 86.56 77 GLY A N 1
ATOM 597 C CA . GLY A 1 77 ? 12.700 11.458 3.049 1.00 86.56 77 GLY A CA 1
ATOM 598 C C . GLY A 1 77 ? 13.113 9.984 3.135 1.00 86.56 77 GLY A C 1
ATOM 599 O O . GLY A 1 77 ? 12.468 9.120 2.550 1.00 86.56 77 GLY A O 1
ATOM 600 N N . CYS A 1 78 ? 14.185 9.690 3.879 1.00 84.75 78 CYS A N 1
ATOM 601 C CA . CYS A 1 78 ? 14.696 8.323 4.059 1.00 84.75 78 CYS A CA 1
ATOM 602 C C . CYS A 1 78 ? 13.995 7.531 5.179 1.00 84.75 78 CYS A C 1
ATOM 604 O O . CYS A 1 78 ? 14.343 6.373 5.421 1.00 84.75 78 CYS A O 1
ATOM 606 N N . LYS A 1 79 ? 13.065 8.149 5.917 1.00 90.69 79 LYS A N 1
ATOM 607 C CA . LYS A 1 79 ? 12.356 7.493 7.023 1.00 90.69 79 LYS A CA 1
ATOM 608 C C . LYS A 1 79 ? 11.250 6.572 6.495 1.00 90.69 79 LYS A C 1
ATOM 610 O O . LYS A 1 79 ? 10.721 6.819 5.409 1.00 90.69 79 LYS A O 1
ATOM 615 N N . PRO A 1 80 ? 10.877 5.525 7.255 1.00 92.12 80 PRO A N 1
ATOM 616 C CA . PRO A 1 80 ? 9.709 4.729 6.907 1.00 92.12 80 PRO A CA 1
ATOM 617 C C . PRO A 1 80 ? 8.468 5.616 6.914 1.00 92.12 80 PRO A C 1
ATOM 619 O O . PRO A 1 80 ? 8.335 6.490 7.773 1.00 92.12 80 PRO A O 1
ATOM 622 N N . ARG A 1 81 ? 7.549 5.362 5.981 1.00 94.94 81 ARG A N 1
ATOM 623 C CA . ARG A 1 81 ? 6.235 6.005 6.013 1.00 94.94 81 ARG A CA 1
ATOM 624 C C . ARG A 1 81 ? 5.447 5.492 7.216 1.00 94.94 81 ARG A C 1
ATOM 626 O O . ARG A 1 81 ? 5.562 4.322 7.595 1.00 94.94 81 ARG A O 1
ATOM 633 N N . GLU A 1 82 ? 4.660 6.377 7.809 1.00 95.62 82 GLU A N 1
ATOM 634 C CA . GLU A 1 82 ? 3.755 6.024 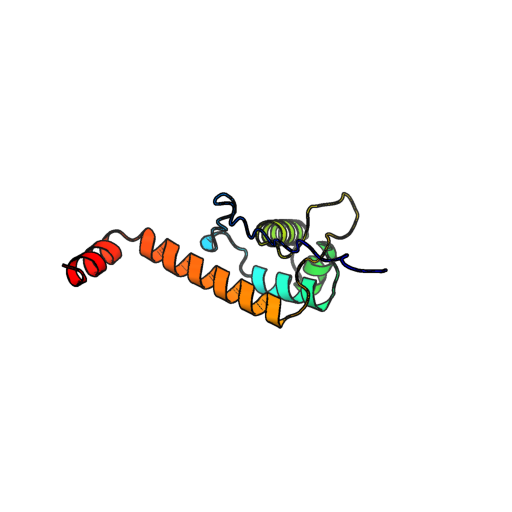8.899 1.00 95.62 82 GLU A CA 1
ATOM 635 C C . GLU A 1 82 ? 2.698 5.035 8.397 1.00 95.62 82 GLU A C 1
ATOM 637 O O . GLU A 1 82 ? 2.145 5.222 7.318 1.00 95.62 82 GLU A O 1
ATOM 642 N N . VAL A 1 83 ? 2.414 3.980 9.159 1.00 96.25 83 VAL A N 1
ATOM 643 C CA . VAL A 1 83 ? 1.335 3.039 8.834 1.00 96.25 83 VAL A CA 1
ATOM 644 C C . VAL A 1 83 ? 0.071 3.511 9.543 1.00 96.25 83 VAL A C 1
ATOM 646 O O . VAL A 1 83 ? 0.016 3.488 10.770 1.00 96.25 83 VAL A O 1
ATOM 649 N N . LYS A 1 84 ? -0.936 3.940 8.775 1.00 95.19 84 LYS A N 1
ATOM 650 C CA . LYS A 1 84 ? -2.179 4.532 9.302 1.00 95.19 84 LYS A CA 1
ATOM 651 C C . LYS A 1 84 ? -3.211 3.486 9.724 1.00 95.19 84 LYS A C 1
ATOM 653 O O . LYS A 1 84 ? -4.100 3.773 10.522 1.00 95.19 84 LYS A O 1
ATOM 658 N N . ILE A 1 85 ? -3.095 2.266 9.204 1.00 94.00 85 ILE A N 1
ATOM 659 C CA . ILE A 1 85 ? -4.016 1.170 9.508 1.00 94.00 85 ILE A CA 1
ATOM 660 C C . ILE A 1 85 ? -3.546 0.409 10.746 1.00 94.00 85 ILE A C 1
ATOM 662 O O . ILE A 1 85 ? -2.400 -0.038 10.828 1.00 94.00 85 ILE A O 1
ATOM 666 N N . GLN A 1 86 ? -4.446 0.265 11.718 1.00 89.88 86 GLN A N 1
ATOM 667 C CA . GLN A 1 86 ? -4.111 -0.295 13.023 1.00 89.88 86 GLN A CA 1
ATOM 668 C C . GLN A 1 86 ? -4.074 -1.818 13.050 1.00 89.88 86 GLN A C 1
ATOM 670 O O . GLN A 1 86 ? -3.319 -2.360 13.844 1.00 89.88 86 GLN A O 1
ATOM 675 N N . ASP A 1 87 ? -4.860 -2.518 12.241 1.00 90.88 87 ASP A N 1
ATOM 676 C CA . ASP A 1 87 ? -4.892 -3.979 12.229 1.00 90.88 87 ASP A CA 1
ATOM 677 C C . ASP A 1 87 ? -5.398 -4.534 10.888 1.00 90.88 87 ASP A C 1
ATOM 679 O O . ASP A 1 87 ? -5.825 -3.794 9.996 1.00 90.88 87 ASP A O 1
ATOM 683 N N . GLU A 1 88 ? -5.318 -5.856 10.738 1.00 91.19 88 GLU A N 1
ATOM 684 C CA . GLU A 1 88 ? -5.746 -6.560 9.526 1.00 91.19 88 GLU A CA 1
ATOM 685 C C . GLU A 1 88 ? -7.258 -6.451 9.275 1.00 91.19 88 GLU A C 1
ATOM 687 O O . GLU A 1 88 ? -7.673 -6.413 8.119 1.00 91.19 88 GLU A O 1
ATOM 692 N N . ASN A 1 89 ? -8.086 -6.323 10.318 1.00 92.94 89 ASN A N 1
ATOM 693 C CA . ASN A 1 89 ? -9.534 -6.179 10.154 1.00 92.94 89 ASN A CA 1
ATOM 694 C C . ASN A 1 89 ? -9.887 -4.810 9.557 1.00 92.94 89 ASN A C 1
ATOM 696 O O . ASN A 1 89 ? -10.703 -4.718 8.637 1.00 92.94 89 ASN A O 1
ATOM 700 N N . CYS A 1 90 ? -9.256 -3.740 10.044 1.00 92.12 90 CYS A N 1
ATOM 701 C CA . CYS A 1 90 ? -9.365 -2.404 9.466 1.00 92.12 90 CYS A CA 1
ATOM 702 C C . CYS A 1 90 ? -8.899 -2.394 8.008 1.00 92.12 90 CYS A C 1
ATOM 704 O O . CYS A 1 90 ? -9.561 -1.783 7.165 1.00 92.12 90 CYS A O 1
ATOM 706 N N . LEU A 1 91 ? -7.798 -3.091 7.703 1.00 93.44 91 LEU A N 1
ATOM 707 C CA . LEU A 1 91 ? -7.311 -3.218 6.333 1.00 93.44 91 LEU A CA 1
ATOM 708 C C . LEU A 1 91 ? -8.337 -3.922 5.439 1.00 93.44 91 LEU A C 1
AT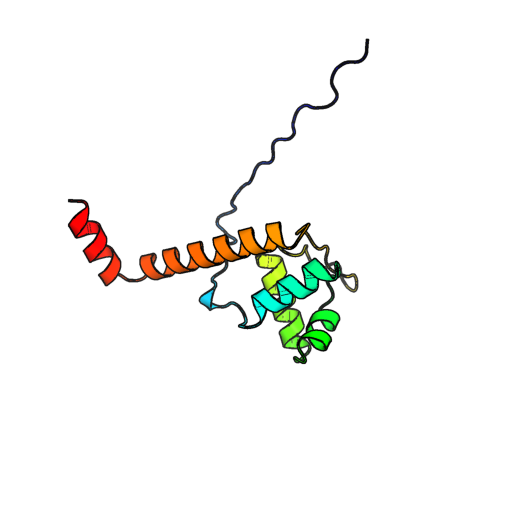OM 710 O O . LEU A 1 91 ? -8.660 -3.406 4.373 1.00 93.44 91 LEU A O 1
ATOM 714 N N . GLU A 1 92 ? -8.875 -5.068 5.858 1.00 93.38 92 GLU A N 1
ATOM 715 C CA . GLU A 1 92 ? -9.822 -5.826 5.034 1.00 93.38 92 GLU A CA 1
ATOM 716 C C . GLU A 1 92 ? -11.100 -5.021 4.765 1.00 93.38 92 GLU A C 1
ATOM 718 O O . GLU A 1 92 ? -11.575 -4.971 3.630 1.00 93.38 92 GLU A O 1
ATOM 723 N N . ASN A 1 93 ? -11.613 -4.302 5.767 1.00 91.00 93 ASN A N 1
ATOM 724 C CA . ASN A 1 93 ? -12.758 -3.408 5.587 1.00 91.00 93 ASN A CA 1
ATOM 725 C C . ASN A 1 93 ? -12.486 -2.324 4.531 1.00 91.00 93 ASN A C 1
ATOM 727 O O . ASN A 1 93 ? -13.343 -2.062 3.680 1.00 91.00 93 ASN A O 1
ATOM 731 N N . LEU A 1 94 ? -11.288 -1.728 4.546 1.00 90.12 94 LEU A N 1
ATOM 732 C CA . LEU A 1 94 ? -10.864 -0.753 3.543 1.00 90.12 94 LEU A CA 1
ATOM 733 C C . LEU A 1 94 ? -10.755 -1.388 2.150 1.00 90.12 94 LEU A C 1
ATOM 735 O O . LEU A 1 94 ? -11.287 -0.841 1.186 1.00 90.12 94 LEU A O 1
ATOM 739 N N . LEU A 1 95 ? -10.124 -2.559 2.031 1.00 90.56 95 LEU A N 1
ATOM 740 C CA . LEU A 1 95 ? -9.991 -3.272 0.756 1.00 90.56 95 LEU A CA 1
ATOM 741 C C . LEU A 1 95 ? -11.361 -3.637 0.164 1.00 90.56 95 LEU A C 1
ATOM 743 O O . LEU A 1 95 ? -11.596 -3.460 -1.033 1.00 90.56 95 LEU A O 1
ATOM 747 N N . VAL A 1 96 ? -12.302 -4.089 0.996 1.00 90.19 96 VAL A N 1
ATOM 748 C CA . VAL A 1 96 ? -13.686 -4.354 0.579 1.00 90.19 96 VAL A CA 1
ATOM 749 C C . VAL A 1 96 ? -14.363 -3.080 0.074 1.00 90.19 96 VAL A C 1
ATOM 751 O O . VAL A 1 96 ? -15.041 -3.126 -0.957 1.00 90.19 96 VAL A O 1
ATOM 754 N N . ALA A 1 97 ? -14.183 -1.949 0.760 1.00 86.88 97 ALA A N 1
ATOM 755 C CA . ALA A 1 97 ? -14.728 -0.666 0.326 1.00 86.88 97 ALA A CA 1
ATOM 756 C C . ALA A 1 97 ? -14.146 -0.230 -1.029 1.00 86.88 97 ALA A C 1
ATOM 758 O O . ALA A 1 97 ? -14.913 0.098 -1.937 1.00 86.88 97 ALA A O 1
ATOM 759 N N . LEU A 1 98 ? -12.824 -0.328 -1.209 1.00 84.12 98 LEU A N 1
ATOM 760 C CA . LEU A 1 98 ? -12.148 -0.010 -2.470 1.00 84.12 98 LEU A CA 1
ATOM 761 C C . LEU A 1 98 ? -12.702 -0.846 -3.632 1.00 84.12 98 LEU A C 1
ATOM 763 O O . LEU A 1 98 ? -13.116 -0.287 -4.644 1.00 84.12 98 LEU A O 1
ATOM 767 N N . ARG A 1 99 ? -12.837 -2.169 -3.458 1.00 83.31 99 ARG A N 1
ATOM 768 C CA . ARG A 1 99 ? -13.413 -3.063 -4.484 1.00 83.31 99 ARG A CA 1
ATOM 769 C C . ARG A 1 99 ? -14.871 -2.729 -4.824 1.00 83.31 99 ARG A C 1
ATOM 771 O O . ARG A 1 99 ? -15.308 -2.955 -5.954 1.00 83.31 99 ARG A O 1
ATOM 778 N N . ARG A 1 100 ? -15.666 -2.247 -3.859 1.00 77.50 100 ARG A N 1
ATOM 779 C CA . ARG A 1 100 ? -17.059 -1.825 -4.106 1.00 77.50 100 ARG A CA 1
ATOM 780 C C . ARG A 1 100 ? -17.104 -0.558 -4.950 1.00 77.50 100 ARG A C 1
ATOM 782 O O . ARG A 1 100 ? -17.885 -0.512 -5.897 1.00 77.50 100 ARG A O 1
ATOM 789 N N . ILE A 1 101 ? -16.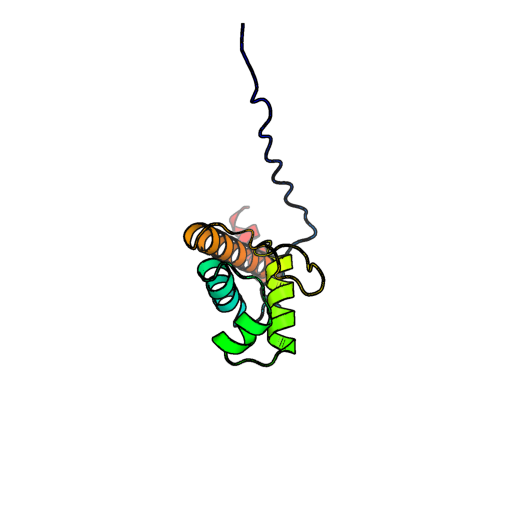244 0.413 -4.644 1.00 72.12 101 ILE A N 1
ATOM 790 C CA . ILE A 1 101 ? -16.123 1.658 -5.409 1.00 72.12 101 ILE A CA 1
ATOM 791 C C . ILE A 1 101 ? -15.749 1.346 -6.859 1.00 72.12 101 ILE A C 1
ATOM 793 O O . ILE A 1 101 ? -16.435 1.816 -7.758 1.00 72.12 101 ILE A O 1
ATOM 797 N N . THR A 1 102 ? -14.775 0.462 -7.090 1.00 69.56 102 THR A N 1
ATOM 798 C CA . THR A 1 102 ? -14.412 -0.038 -8.429 1.00 69.56 102 THR A CA 1
ATOM 799 C C . THR A 1 102 ? -15.590 -0.597 -9.209 1.00 69.56 102 THR A C 1
ATOM 801 O O . THR A 1 102 ? -15.771 -0.333 -10.396 1.00 69.56 102 THR A O 1
ATOM 804 N N . LYS A 1 103 ? -16.379 -1.459 -8.558 1.00 69.31 103 LYS A N 1
ATOM 805 C CA . LYS A 1 103 ? -17.516 -2.101 -9.215 1.00 69.31 103 LYS A CA 1
ATOM 806 C C . LYS A 1 103 ? -18.543 -1.057 -9.608 1.00 69.31 103 LYS A C 1
ATOM 808 O O . LYS A 1 103 ? -19.035 -1.106 -10.727 1.00 69.31 103 LYS A O 1
ATOM 813 N N . ILE A 1 104 ? -18.823 -0.110 -8.714 1.00 66.00 104 ILE A N 1
ATOM 814 C CA . ILE A 1 104 ? -19.727 0.997 -9.006 1.00 66.00 104 ILE A CA 1
ATOM 815 C C . ILE A 1 104 ? -19.157 1.827 -10.152 1.00 66.00 104 ILE A C 1
ATOM 817 O O . ILE A 1 104 ? -19.860 1.975 -11.135 1.00 66.00 104 ILE A O 1
ATOM 821 N N . SER A 1 105 ? -17.901 2.282 -10.111 1.00 66.38 105 SER A N 1
ATOM 822 C CA . SER A 1 105 ? -17.320 3.093 -11.191 1.00 66.38 105 SER A CA 1
ATOM 823 C C . SER A 1 105 ? -17.380 2.390 -12.548 1.00 66.38 105 SER A C 1
ATOM 825 O O . SER A 1 105 ? -17.752 3.017 -13.528 1.00 66.38 105 SER A O 1
ATOM 827 N N . ASN A 1 106 ? -17.112 1.083 -12.608 1.00 65.19 106 ASN A N 1
ATOM 828 C CA . ASN A 1 106 ? -17.198 0.311 -13.851 1.00 65.19 106 ASN A CA 1
ATOM 829 C C . ASN A 1 106 ? -18.639 0.116 -14.351 1.00 65.19 106 ASN A C 1
ATOM 831 O O . ASN A 1 106 ? -18.877 0.125 -15.556 1.00 65.19 106 ASN A O 1
ATOM 835 N N . ILE A 1 107 ? -19.619 -0.043 -13.453 1.00 68.00 107 ILE A N 1
ATOM 836 C CA . ILE A 1 107 ? -21.045 -0.022 -13.832 1.00 68.00 107 ILE A CA 1
ATOM 837 C C . ILE A 1 107 ? -21.421 1.386 -14.308 1.00 68.00 107 ILE A C 1
ATOM 839 O O . ILE A 1 107 ? -22.166 1.536 -15.271 1.00 68.00 107 ILE A O 1
ATOM 843 N N . MET A 1 108 ? -20.856 2.406 -13.658 1.00 59.59 108 MET A N 1
ATOM 844 C CA . MET A 1 108 ? -21.096 3.818 -13.904 1.00 59.59 108 MET A CA 1
ATOM 845 C C . MET A 1 108 ? -20.344 4.391 -15.125 1.00 59.59 108 MET A C 1
ATOM 847 O O . MET A 1 108 ? -20.436 5.576 -15.425 1.00 59.59 108 MET A O 1
ATOM 851 N N . THR A 1 109 ? -19.573 3.590 -15.848 1.00 65.12 109 THR A N 1
ATOM 852 C CA . THR A 1 109 ? -18.973 3.976 -17.137 1.00 65.12 109 THR A CA 1
ATOM 853 C C . THR A 1 109 ? -19.555 3.174 -18.293 1.00 65.12 109 THR A C 1
ATOM 855 O O . THR A 1 109 ? -19.360 3.524 -19.455 1.00 65.12 109 THR A O 1
ATOM 858 N N . ASN A 1 110 ? -20.313 2.121 -17.990 1.00 70.19 110 ASN A N 1
ATOM 859 C CA . ASN A 1 110 ? -20.960 1.291 -18.984 1.00 70.19 110 ASN A CA 1
ATOM 860 C C . ASN A 1 110 ? -22.337 1.875 -19.350 1.00 70.19 110 ASN A C 1
ATOM 862 O O . ASN A 1 110 ? -23.330 1.663 -18.651 1.00 70.19 110 ASN A O 1
ATOM 866 N N . GLU A 1 111 ? -22.394 2.609 -20.468 1.00 65.31 111 GLU A N 1
ATOM 867 C CA . GLU A 1 111 ? -23.630 3.212 -20.994 1.00 65.31 111 GLU A CA 1
ATOM 868 C C . GLU A 1 111 ? -24.773 2.204 -21.210 1.00 65.31 111 GLU A C 1
ATOM 870 O O . GLU A 1 111 ? -25.943 2.576 -21.099 1.00 65.31 111 GLU A O 1
ATOM 875 N N . GLU A 1 112 ? -24.466 0.943 -21.523 1.00 67.44 112 GLU A N 1
ATOM 876 C CA . GLU A 1 112 ? -25.475 -0.100 -21.739 1.00 67.44 112 GLU A CA 1
ATOM 877 C C . GLU A 1 112 ? -26.071 -0.560 -20.403 1.00 67.44 112 GLU A C 1
ATOM 879 O O . GLU A 1 112 ? -27.293 -0.590 -20.248 1.00 67.44 112 GLU A O 1
ATOM 884 N N . ALA A 1 113 ? -25.221 -0.797 -19.398 1.00 65.25 113 ALA A N 1
ATOM 885 C CA . ALA A 1 113 ? -25.653 -1.199 -18.058 1.00 65.25 113 ALA A CA 1
ATOM 886 C C . ALA A 1 113 ? -26.533 -0.134 -17.381 1.00 65.25 113 ALA A C 1
ATOM 888 O O . ALA A 1 113 ? -27.511 -0.453 -16.703 1.00 65.25 113 ALA A O 1
ATOM 889 N N . TYR A 1 114 ? -26.232 1.148 -17.593 1.00 66.19 114 TYR A N 1
ATOM 890 C CA . TYR A 1 114 ? -27.063 2.238 -17.086 1.00 66.19 114 TYR A CA 1
ATOM 891 C C . TYR A 1 114 ? -28.446 2.315 -17.708 1.00 66.19 114 TYR A C 1
ATOM 893 O O . TYR A 1 114 ? -29.414 2.628 -17.009 1.00 66.19 114 TYR A O 1
ATOM 901 N N . LYS A 1 115 ? -28.542 2.076 -19.020 1.00 67.62 115 LYS A N 1
ATOM 902 C CA . LYS A 1 115 ? -29.827 2.085 -19.722 1.00 67.62 115 LYS A CA 1
ATOM 903 C C . LYS A 1 115 ? -30.730 0.981 -19.176 1.00 67.62 115 LYS A C 1
ATOM 905 O O . LYS A 1 115 ? -31.904 1.253 -18.943 1.00 67.62 115 LYS A O 1
ATOM 910 N N . ASP A 1 116 ? -30.183 -0.196 -18.880 1.00 68.44 116 ASP A N 1
ATOM 911 C CA . ASP A 1 116 ? -30.936 -1.312 -18.294 1.00 68.44 116 ASP A CA 1
ATOM 912 C C . ASP A 1 116 ? -31.420 -1.036 -16.865 1.00 68.44 116 ASP A C 1
ATOM 914 O O . ASP A 1 116 ? -32.567 -1.351 -16.535 1.00 68.44 116 ASP A O 1
ATOM 918 N N . ILE A 1 117 ? -30.591 -0.395 -16.033 1.00 69.12 117 ILE A N 1
ATOM 919 C CA . ILE A 1 117 ? -30.982 0.009 -14.673 1.00 69.12 117 ILE A CA 1
ATOM 920 C C . ILE A 1 117 ? -32.081 1.074 -14.727 1.00 69.12 117 ILE A C 1
ATOM 922 O O . ILE A 1 117 ? -33.095 0.945 -14.043 1.00 69.12 117 ILE A O 1
ATOM 926 N N . LYS A 1 118 ? -31.921 2.112 -15.559 1.00 65.38 118 LYS A N 1
ATOM 927 C CA . LYS A 1 118 ? -32.900 3.205 -15.657 1.00 65.38 118 LYS A CA 1
ATOM 928 C C . LYS A 1 118 ? -34.261 2.717 -16.166 1.00 65.38 118 LYS A C 1
ATOM 930 O O . LYS A 1 118 ? -35.286 3.189 -15.694 1.00 65.38 118 LYS A O 1
ATOM 935 N N . LYS A 1 119 ? -34.270 1.716 -17.050 1.00 68.69 119 LYS A N 1
ATOM 936 C CA . LYS A 1 119 ? -35.488 1.098 -17.596 1.00 68.69 119 LYS A CA 1
ATOM 937 C C . LYS A 1 119 ? -36.279 0.252 -16.586 1.00 68.69 119 LYS A C 1
ATOM 939 O O . LYS A 1 119 ? -37.405 -0.116 -16.884 1.00 68.69 119 LYS A O 1
ATOM 944 N N . HIS A 1 120 ? -35.693 -0.086 -15.435 1.00 63.00 120 HIS A N 1
ATOM 945 C CA . HIS A 1 120 ? -36.361 -0.826 -14.353 1.00 63.00 120 HIS A CA 1
ATOM 946 C C . HIS A 1 120 ? -36.826 0.073 -13.194 1.00 63.00 120 HIS A C 1
ATOM 948 O O . HIS A 1 120 ? -37.440 -0.427 -12.252 1.00 63.00 120 HIS A O 1
ATOM 954 N N . VAL A 1 121 ? -36.499 1.370 -13.227 1.00 67.38 121 VAL A N 1
ATOM 955 C CA . VAL A 1 121 ? -36.863 2.348 -12.184 1.00 67.38 121 VAL A CA 1
ATOM 956 C C . VAL A 1 121 ? -38.024 3.258 -12.627 1.00 67.38 121 VAL A C 1
ATOM 958 O O . VAL A 1 121 ? -38.650 3.889 -11.778 1.00 67.38 121 VAL A O 1
ATOM 961 N N . GLU A 1 122 ? -38.344 3.287 -13.924 1.00 47.97 122 GLU A N 1
ATOM 962 C CA . GLU A 1 122 ? -39.577 3.862 -14.498 1.00 47.97 122 GLU A CA 1
ATOM 963 C C . GLU A 1 122 ? -40.631 2.772 -14.735 1.00 47.97 122 GLU A C 1
ATOM 965 O O . GLU A 1 122 ? -41.821 3.046 -14.459 1.00 47.97 122 GLU A O 1
#

Solvent-accessible surface area (backbone atoms only — not comparable to full-atom values): 7473 Å² total; per-residue (Å²): 139,90,84,79,87,92,81,77,92,74,79,78,79,75,78,63,82,83,62,72,76,61,60,91,75,53,58,93,56,43,68,60,46,49,50,52,31,53,76,66,70,48,41,43,42,70,54,43,15,64,76,68,74,50,56,63,72,58,21,45,52,45,50,53,52,35,31,67,68,57,44,26,46,69,86,56,81,94,49,61,22,49,65,65,47,90,47,71,67,61,45,51,55,49,52,54,50,53,55,50,51,43,52,49,51,56,50,73,69,34,70,66,58,46,53,59,54,55,68,73,76,112